Protein AF-A0A9Q0NHD6-F1 (afdb_monomer)

Structure (mmCIF, N/CA/C/O backbone):
data_AF-A0A9Q0NHD6-F1
#
_entry.id   AF-A0A9Q0NHD6-F1
#
loop_
_atom_site.group_PDB
_atom_site.id
_atom_site.type_symbol
_atom_site.label_atom_id
_atom_site.label_alt_id
_atom_site.label_comp_id
_atom_site.label_asym_id
_atom_site.label_entity_id
_atom_site.label_seq_id
_atom_site.pdbx_PDB_ins_code
_atom_site.Cartn_x
_atom_site.Cartn_y
_atom_site.Cartn_z
_atom_site.occupancy
_atom_site.B_iso_or_equiv
_atom_site.auth_seq_id
_atom_site.auth_comp_id
_atom_site.auth_asym_id
_atom_site.auth_atom_id
_atom_site.pdbx_PDB_model_num
ATOM 1 N N . MET A 1 1 ? 3.971 10.466 3.351 1.00 61.69 1 MET A N 1
ATOM 2 C CA . MET A 1 1 ? 3.696 9.871 4.677 1.00 61.69 1 MET A CA 1
ATOM 3 C C . MET A 1 1 ? 2.391 10.396 5.255 1.00 61.69 1 MET A C 1
ATOM 5 O O . MET A 1 1 ? 1.497 9.589 5.455 1.00 61.69 1 MET A O 1
ATOM 9 N N . PHE A 1 2 ? 2.244 11.714 5.420 1.00 73.19 2 PHE A N 1
ATOM 10 C CA . PHE A 1 2 ? 0.991 12.353 5.849 1.00 73.19 2 PHE A CA 1
ATOM 11 C C . PHE A 1 2 ? -0.227 11.952 5.006 1.00 73.19 2 PHE A C 1
ATOM 13 O O . PHE A 1 2 ? -1.259 11.592 5.561 1.00 73.19 2 PHE A O 1
ATOM 20 N N . ILE A 1 3 ? -0.069 11.874 3.681 1.00 82.75 3 ILE A N 1
ATOM 21 C CA . ILE A 1 3 ? -1.164 11.503 2.773 1.00 82.75 3 ILE A CA 1
ATOM 22 C C . ILE A 1 3 ? -1.804 10.139 3.073 1.00 82.75 3 ILE A C 1
ATOM 24 O O . ILE A 1 3 ? -3.011 9.992 2.936 1.00 82.75 3 ILE A O 1
ATOM 28 N N . VAL A 1 4 ? -1.025 9.157 3.545 1.00 87.94 4 VAL A N 1
ATOM 29 C CA . VAL A 1 4 ? -1.548 7.821 3.882 1.00 87.94 4 VAL A CA 1
ATOM 30 C C . VAL A 1 4 ? -2.488 7.910 5.082 1.00 87.94 4 VAL A C 1
ATOM 32 O O . VAL A 1 4 ? -3.551 7.299 5.073 1.00 87.94 4 VAL A O 1
ATOM 35 N N . SER A 1 5 ? -2.116 8.709 6.088 1.00 85.56 5 SER A N 1
ATOM 36 C CA . SER A 1 5 ? -2.951 8.944 7.268 1.00 85.56 5 SER A CA 1
ATOM 37 C C . SER A 1 5 ? -4.238 9.676 6.899 1.00 85.56 5 SER A C 1
ATOM 39 O O . SER A 1 5 ? -5.305 9.284 7.351 1.00 85.56 5 SER A O 1
ATOM 41 N N . VAL A 1 6 ? -4.155 10.698 6.040 1.00 87.12 6 VAL A N 1
ATOM 42 C CA . VAL A 1 6 ? -5.335 11.440 5.564 1.00 87.12 6 VAL A CA 1
ATOM 43 C C . VAL A 1 6 ? -6.294 10.514 4.815 1.00 87.12 6 VAL A C 1
ATOM 45 O O . VAL A 1 6 ? -7.500 10.538 5.061 1.00 87.12 6 VAL A O 1
ATOM 48 N N . PHE A 1 7 ? -5.765 9.662 3.932 1.00 91.81 7 PHE A N 1
ATOM 49 C CA . PHE A 1 7 ? -6.580 8.709 3.183 1.00 91.81 7 PHE A CA 1
ATOM 50 C C . PHE A 1 7 ? -7.227 7.673 4.104 1.00 91.81 7 PHE A C 1
ATOM 52 O O . PHE A 1 7 ? -8.417 7.408 3.970 1.00 91.81 7 PHE A O 1
ATOM 59 N N . TYR A 1 8 ? -6.477 7.148 5.079 1.00 92.06 8 TYR A N 1
ATOM 60 C CA . TYR A 1 8 ? -7.016 6.263 6.110 1.00 92.06 8 TYR A CA 1
ATOM 61 C C . TYR A 1 8 ? -8.191 6.912 6.855 1.00 92.06 8 TYR A C 1
ATOM 63 O O . TYR A 1 8 ? -9.286 6.354 6.868 1.00 92.06 8 TYR A O 1
ATOM 71 N N . SER A 1 9 ? -8.013 8.126 7.385 1.00 89.31 9 SER A N 1
ATOM 72 C CA . SER A 1 9 ? -9.081 8.839 8.095 1.00 89.31 9 SER A CA 1
ATOM 73 C C . SER A 1 9 ? -10.305 9.085 7.209 1.00 89.31 9 SER A C 1
ATOM 75 O O . SER A 1 9 ? -11.435 9.022 7.688 1.00 89.31 9 SER A O 1
ATOM 77 N N . LYS A 1 10 ? -10.111 9.336 5.907 1.00 91.25 10 LYS A N 1
ATOM 78 C CA . LYS A 1 10 ? -11.215 9.488 4.950 1.00 91.25 10 LYS A CA 1
ATOM 79 C C . LYS A 1 10 ? -11.989 8.182 4.746 1.00 91.25 10 LYS A C 1
ATOM 81 O O . LYS A 1 10 ? -13.212 8.226 4.705 1.00 91.25 10 LYS A O 1
ATOM 86 N N . LEU A 1 11 ?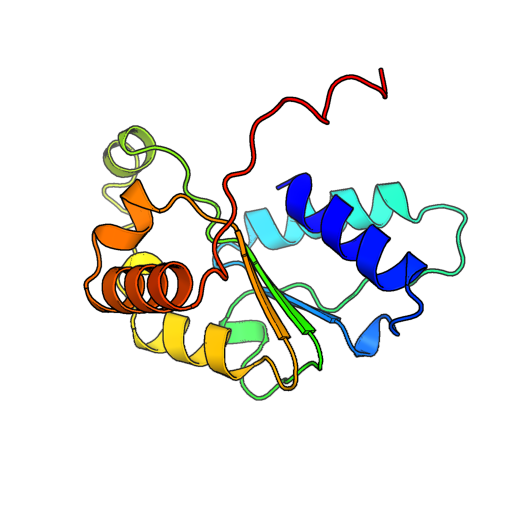 -11.307 7.039 4.655 1.00 93.88 11 LEU A N 1
ATOM 87 C CA . LEU A 1 11 ? -11.960 5.730 4.529 1.00 93.88 11 LEU A CA 1
ATOM 88 C C . LEU A 1 11 ? -12.807 5.396 5.762 1.00 93.88 11 LEU A C 1
ATOM 90 O O . LEU A 1 11 ? -13.947 4.965 5.609 1.00 93.88 11 LEU A O 1
ATOM 94 N N . ILE A 1 12 ? -12.293 5.676 6.963 1.00 93.50 12 ILE A N 1
ATOM 95 C CA . ILE A 1 12 ? -13.056 5.503 8.207 1.00 93.50 12 ILE A CA 1
ATOM 96 C C . ILE A 1 12 ? -14.293 6.411 8.226 1.00 93.50 12 ILE A C 1
ATOM 98 O O . ILE A 1 12 ? -15.386 5.950 8.533 1.00 93.50 12 ILE A O 1
ATOM 102 N N . LYS A 1 13 ? -14.165 7.682 7.817 1.00 91.12 13 LYS A N 1
ATOM 103 C CA . LYS A 1 13 ? -15.306 8.617 7.728 1.00 91.12 13 LYS A CA 1
ATOM 104 C C . LYS A 1 13 ? -16.388 8.180 6.733 1.00 91.12 13 LYS A C 1
ATOM 106 O O . LYS A 1 13 ? -17.542 8.548 6.907 1.00 91.12 13 LYS A O 1
ATOM 111 N N . ILE A 1 14 ? -16.026 7.420 5.699 1.00 93.06 14 ILE A N 1
ATOM 112 C CA . ILE A 1 14 ? -16.970 6.852 4.719 1.00 93.06 14 ILE A CA 1
ATOM 113 C C . ILE A 1 14 ? -17.657 5.581 5.270 1.00 93.06 14 ILE A C 1
ATOM 115 O O . ILE A 1 14 ? -18.597 5.077 4.662 1.00 93.06 14 ILE A O 1
ATOM 119 N N . GLY A 1 15 ? -17.242 5.089 6.442 1.00 93.19 15 GLY A N 1
ATOM 120 C CA . GLY A 1 15 ? -17.871 3.964 7.136 1.00 93.19 15 GLY A CA 1
ATOM 121 C C . GLY A 1 15 ? -17.212 2.610 6.877 1.00 93.19 15 GLY A C 1
ATOM 122 O O . GLY A 1 15 ? -17.851 1.582 7.083 1.00 93.19 15 GLY A O 1
ATOM 123 N N . LEU A 1 16 ? -15.959 2.578 6.405 1.00 95.19 16 LEU A N 1
ATOM 124 C CA . LEU A 1 16 ? -15.205 1.324 6.347 1.00 95.19 16 LEU A CA 1
ATOM 125 C C . LEU A 1 16 ? -14.757 0.904 7.748 1.00 95.19 16 LEU A C 1
ATOM 127 O O . LEU A 1 16 ? -14.329 1.740 8.546 1.00 95.19 16 LEU A O 1
ATOM 131 N N . ASP A 1 17 ? -14.791 -0.403 8.000 1.00 95.00 17 ASP A N 1
ATOM 132 C CA . ASP A 1 17 ? -14.228 -0.977 9.215 1.00 95.00 17 ASP A CA 1
ATOM 133 C C . ASP A 1 17 ? -12.692 -0.874 9.205 1.00 95.00 17 ASP A C 1
ATOM 135 O O . ASP A 1 17 ? -12.040 -0.939 8.157 1.00 95.00 17 ASP A O 1
ATOM 139 N N . VAL A 1 18 ? -12.093 -0.722 10.383 1.00 95.06 18 VAL A N 1
ATOM 140 C CA . VAL A 1 18 ? -10.635 -0.677 10.548 1.00 95.06 18 VAL A CA 1
ATOM 141 C C . VAL A 1 18 ? -9.987 -1.978 10.062 1.00 95.06 18 VAL A C 1
ATOM 143 O O . VAL A 1 18 ? -8.927 -1.940 9.431 1.00 95.06 18 VAL A O 1
ATOM 146 N N . ASP A 1 19 ? -10.634 -3.120 10.300 1.00 95.25 19 ASP A N 1
ATOM 147 C CA . ASP A 1 19 ? -10.157 -4.445 9.903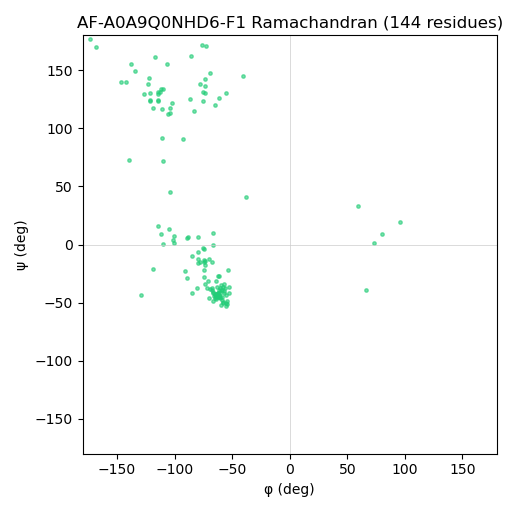 1.00 95.25 19 ASP A CA 1
ATOM 148 C C . ASP A 1 19 ? -10.302 -4.707 8.399 1.00 95.25 19 ASP A C 1
ATOM 150 O O . ASP A 1 19 ? -9.663 -5.618 7.872 1.00 95.25 19 ASP A O 1
ATOM 154 N N . ASP A 1 20 ? -11.059 -3.875 7.680 1.00 96.50 20 ASP A N 1
ATOM 155 C CA . ASP A 1 20 ? -11.146 -3.899 6.219 1.00 96.50 20 ASP A CA 1
ATOM 156 C C . ASP A 1 20 ? -9.948 -3.207 5.547 1.00 96.50 20 ASP A C 1
ATOM 158 O O . ASP A 1 20 ? -9.754 -3.362 4.335 1.00 96.50 20 ASP A O 1
ATOM 162 N N . ILE A 1 21 ? -9.126 -2.466 6.300 1.00 97.50 21 ILE A N 1
ATOM 163 C CA . ILE A 1 21 ? -8.052 -1.623 5.765 1.00 97.50 21 ILE A CA 1
ATOM 164 C C . ILE A 1 21 ? -6.676 -2.150 6.194 1.00 97.50 21 ILE A C 1
ATOM 166 O O . ILE A 1 21 ? -6.400 -2.400 7.366 1.00 97.50 21 ILE A O 1
ATOM 170 N N . GLY A 1 22 ? -5.765 -2.283 5.230 1.00 97.44 22 GLY A N 1
ATOM 171 C CA . GLY A 1 22 ? -4.357 -2.594 5.475 1.00 97.44 22 GLY A CA 1
ATOM 172 C C . GLY A 1 22 ? -3.428 -1.534 4.904 1.00 97.44 22 GLY A C 1
ATOM 173 O O . GLY A 1 22 ? -3.670 -1.005 3.822 1.00 97.44 22 GLY A O 1
ATOM 174 N N . ILE A 1 23 ? -2.339 -1.241 5.612 1.00 97.25 23 ILE A N 1
ATOM 175 C CA . ILE A 1 23 ? -1.310 -0.301 5.165 1.00 97.25 23 ILE A CA 1
ATOM 176 C C . ILE A 1 23 ? 0.029 -1.027 5.035 1.00 97.25 23 ILE A C 1
ATOM 178 O O . ILE A 1 23 ? 0.588 -1.506 6.023 1.00 97.25 23 ILE A O 1
ATOM 182 N N . ILE A 1 24 ? 0.563 -1.065 3.817 1.00 95.56 24 ILE A N 1
ATOM 183 C CA . ILE A 1 24 ? 1.819 -1.736 3.478 1.00 95.56 24 ILE A CA 1
ATOM 184 C C . ILE A 1 24 ? 2.891 -0.698 3.155 1.00 95.56 24 ILE A C 1
ATOM 186 O O . ILE A 1 24 ? 2.675 0.237 2.382 1.00 95.56 24 ILE A O 1
ATOM 190 N N . THR A 1 25 ? 4.084 -0.873 3.718 1.00 92.50 25 THR A N 1
ATOM 191 C CA . THR A 1 25 ? 5.264 -0.080 3.354 1.00 92.50 25 THR A CA 1
ATOM 192 C C . THR A 1 25 ? 6.543 -0.909 3.460 1.00 92.50 25 THR A C 1
ATOM 194 O O . THR A 1 25 ? 6.693 -1.669 4.412 1.00 92.50 25 THR A O 1
ATOM 197 N N . PRO A 1 26 ? 7.505 -0.780 2.533 1.00 86.62 26 PRO A N 1
ATOM 198 C CA . PRO A 1 26 ? 8.692 -1.633 2.523 1.00 86.62 26 PRO A CA 1
ATOM 199 C C . PRO A 1 26 ? 9.682 -1.368 3.666 1.00 86.62 26 PRO A C 1
ATOM 201 O O . PRO A 1 26 ? 10.594 -2.166 3.867 1.00 86.62 26 PRO A O 1
ATOM 204 N N . TYR A 1 27 ? 9.541 -0.265 4.408 1.00 84.62 27 TYR A N 1
ATOM 205 C CA . TYR A 1 27 ? 10.506 0.138 5.432 1.00 84.62 27 TYR A CA 1
ATOM 206 C C . TYR A 1 27 ? 9.899 0.085 6.834 1.00 84.62 27 TYR A C 1
ATOM 208 O O . TYR A 1 27 ? 8.942 0.799 7.129 1.00 84.62 27 TYR A O 1
ATOM 216 N N . VAL A 1 28 ? 10.523 -0.672 7.742 1.00 87.44 28 VAL A N 1
ATOM 217 C CA . VAL A 1 28 ? 10.101 -0.783 9.154 1.00 87.44 28 VAL A CA 1
ATOM 218 C C . VAL A 1 28 ? 10.041 0.584 9.842 1.00 87.44 28 VAL A C 1
ATOM 220 O O . VAL A 1 28 ? 9.121 0.861 10.611 1.00 87.44 28 VAL A O 1
ATOM 223 N N . GLN A 1 29 ? 10.976 1.489 9.535 1.00 87.75 29 GLN A N 1
ATOM 224 C CA . GLN A 1 29 ? 10.927 2.849 10.074 1.00 87.75 29 GLN A CA 1
ATOM 225 C C . GLN A 1 29 ? 9.675 3.605 9.601 1.00 87.75 29 GLN A C 1
ATOM 227 O O . GLN A 1 29 ? 9.059 4.323 10.384 1.00 87.75 29 GLN A O 1
ATOM 232 N N . GLN A 1 30 ? 9.247 3.392 8.353 1.00 87.94 30 GLN A N 1
ATOM 233 C CA . GLN A 1 30 ? 8.010 3.971 7.839 1.00 87.94 30 GLN A CA 1
ATOM 234 C C . GLN A 1 30 ? 6.783 3.366 8.530 1.00 87.94 30 GLN A C 1
ATOM 236 O O . GLN A 1 30 ? 5.861 4.111 8.848 1.00 87.94 30 GLN A O 1
ATOM 241 N N . VAL A 1 31 ? 6.774 2.055 8.807 1.00 92.44 31 VAL A N 1
ATOM 242 C CA . VAL A 1 31 ? 5.708 1.402 9.594 1.00 92.44 31 VAL A CA 1
ATOM 243 C C . VAL A 1 31 ? 5.541 2.113 10.936 1.00 92.44 31 VAL A C 1
ATOM 245 O O . VAL A 1 31 ? 4.435 2.523 11.283 1.00 92.44 31 VAL A O 1
ATOM 248 N N . ARG A 1 32 ? 6.646 2.308 11.668 1.00 93.44 32 ARG A N 1
ATOM 249 C CA . ARG A 1 32 ? 6.648 2.990 12.972 1.00 93.44 32 ARG A CA 1
ATOM 250 C C . ARG A 1 32 ? 6.114 4.409 12.862 1.00 93.44 32 ARG A C 1
ATOM 252 O O . ARG A 1 32 ? 5.246 4.795 13.634 1.00 93.44 32 ARG A O 1
ATOM 259 N N . THR A 1 33 ? 6.593 5.171 11.888 1.00 92.56 33 THR A N 1
ATOM 260 C CA . THR A 1 33 ? 6.199 6.571 11.777 1.00 92.56 33 THR A CA 1
ATOM 261 C C . THR A 1 33 ? 4.745 6.726 11.294 1.00 92.56 33 THR A C 1
ATOM 263 O O . THR A 1 33 ? 4.036 7.571 11.830 1.00 92.56 33 THR A O 1
ATOM 266 N N . ILE A 1 34 ? 4.244 5.888 10.369 1.00 92.81 34 ILE A N 1
ATOM 267 C CA . ILE A 1 34 ? 2.819 5.900 9.967 1.00 92.81 34 ILE A CA 1
ATOM 268 C C . ILE A 1 34 ? 1.948 5.542 11.171 1.00 92.81 34 ILE A C 1
ATOM 270 O O . ILE A 1 34 ? 0.969 6.233 11.439 1.00 92.81 34 ILE A O 1
ATOM 274 N N . ARG A 1 35 ? 2.336 4.507 11.926 1.00 94.81 35 ARG A N 1
ATOM 275 C CA . ARG A 1 35 ? 1.659 4.112 13.162 1.00 94.81 35 ARG A CA 1
ATOM 276 C C . ARG A 1 35 ? 1.571 5.278 14.141 1.00 94.81 35 ARG A C 1
ATOM 278 O O . ARG A 1 35 ? 0.480 5.578 14.602 1.00 94.81 35 ARG A O 1
ATOM 285 N N . SER A 1 36 ? 2.678 5.967 14.412 1.00 94.00 36 SER A N 1
ATOM 286 C CA . SER A 1 36 ? 2.687 7.117 15.321 1.00 94.00 36 SER A CA 1
ATOM 287 C C . SER A 1 36 ? 1.798 8.268 14.846 1.00 94.00 36 SER A C 1
ATOM 289 O O . SER A 1 36 ? 1.139 8.893 15.670 1.00 94.00 36 SER A O 1
ATOM 291 N N . ILE A 1 37 ? 1.761 8.555 13.540 1.00 92.38 37 ILE A N 1
ATOM 292 C CA . ILE A 1 37 ? 0.909 9.617 12.981 1.00 92.38 37 ILE A CA 1
ATOM 293 C C . ILE A 1 37 ? -0.571 9.254 13.129 1.00 92.38 37 ILE A C 1
ATOM 295 O O . ILE A 1 37 ? -1.343 10.066 13.633 1.00 92.38 37 ILE A O 1
ATOM 299 N N . ILE A 1 38 ? -0.956 8.030 12.752 1.00 92.56 38 ILE A N 1
ATOM 300 C CA . ILE A 1 38 ? -2.349 7.587 12.859 1.00 92.56 38 ILE A CA 1
ATOM 301 C C . ILE A 1 38 ? -2.777 7.543 14.326 1.00 92.56 38 ILE A C 1
ATOM 303 O O . ILE A 1 38 ? -3.831 8.078 14.649 1.00 92.56 38 ILE A O 1
ATOM 307 N N . LEU A 1 39 ? -1.941 6.995 15.219 1.00 92.56 39 LEU A N 1
ATOM 308 C CA . LEU A 1 39 ? -2.222 6.967 16.656 1.00 92.56 39 LEU A CA 1
ATOM 309 C C . LEU A 1 39 ? -2.501 8.368 17.190 1.00 92.56 39 LEU A C 1
ATOM 311 O O . LEU A 1 39 ? -3.520 8.560 17.837 1.00 92.56 39 LEU A O 1
ATOM 315 N N . LYS A 1 40 ? -1.653 9.352 16.861 1.00 91.81 40 LYS A N 1
ATOM 316 C CA . LYS A 1 40 ? -1.876 10.755 17.241 1.00 91.81 40 LYS A CA 1
ATOM 317 C C . LYS A 1 40 ? -3.197 11.310 16.704 1.00 91.81 40 LYS A C 1
ATOM 319 O O . LYS A 1 40 ? -3.860 12.043 17.423 1.00 91.81 40 LYS A O 1
ATOM 324 N N . SER A 1 41 ? -3.588 10.955 15.477 1.00 87.31 41 SER A N 1
ATOM 325 C CA . SER A 1 41 ? -4.837 11.445 14.874 1.00 87.31 41 SER A CA 1
ATOM 326 C C . SER A 1 41 ? -6.114 10.818 15.438 1.00 87.31 41 SER A C 1
ATOM 328 O O . SER A 1 41 ? -7.187 11.371 15.224 1.00 87.31 41 SER A O 1
ATOM 330 N N . ILE A 1 42 ? -6.012 9.675 16.124 1.00 88.69 42 ILE A N 1
ATOM 331 C CA . ILE A 1 42 ? -7.166 8.949 16.681 1.00 88.69 42 ILE A CA 1
ATOM 332 C C . ILE A 1 42 ? -7.224 9.003 18.215 1.00 88.69 42 ILE A C 1
ATOM 334 O O . ILE A 1 42 ? -8.136 8.422 18.803 1.00 88.69 42 ILE A O 1
ATOM 338 N N . VAL A 1 43 ? -6.279 9.684 18.881 1.00 90.00 43 VAL A N 1
ATOM 339 C CA . VAL A 1 43 ? -6.318 9.875 20.343 1.00 90.00 43 VAL A CA 1
ATOM 340 C C . VAL A 1 43 ? -7.646 10.520 20.745 1.00 90.00 43 VAL A C 1
ATOM 342 O O . VAL A 1 43 ? -8.043 11.530 20.172 1.00 90.00 43 VAL A O 1
ATOM 345 N N . GLY A 1 44 ? -8.317 9.941 21.745 1.00 88.50 44 GLY A N 1
ATOM 346 C CA . GLY A 1 44 ? -9.610 10.431 22.236 1.00 88.50 44 GLY A CA 1
ATOM 347 C C . GLY A 1 44 ? -10.813 10.014 21.385 1.00 88.50 44 GLY A C 1
ATOM 348 O O . GLY A 1 44 ? -11.910 10.508 21.619 1.00 88.50 44 GLY A O 1
ATOM 349 N N . THR A 1 45 ? -10.625 9.114 20.416 1.00 87.50 45 THR A N 1
ATOM 350 C CA . THR A 1 45 ? -11.705 8.514 19.618 1.00 87.50 45 THR A CA 1
ATOM 351 C C . THR A 1 45 ? -11.765 7.001 19.840 1.00 87.50 45 THR A C 1
ATOM 353 O O . THR A 1 45 ? -10.766 6.396 20.226 1.00 87.50 45 THR A O 1
ATOM 356 N N . ASP A 1 46 ? -12.897 6.374 19.512 1.00 86.81 46 ASP A N 1
ATOM 357 C CA . ASP A 1 46 ? -13.050 4.907 19.540 1.00 86.81 46 ASP A CA 1
ATOM 358 C C . ASP A 1 46 ? -12.457 4.204 18.300 1.00 86.81 46 ASP A C 1
ATOM 360 O O . ASP A 1 46 ? -12.613 2.994 18.106 1.00 86.81 46 ASP A O 1
ATOM 364 N N . ILE A 1 47 ? -11.768 4.950 17.429 1.00 87.75 47 ILE A N 1
ATOM 365 C CA . ILE A 1 47 ? -11.150 4.411 16.217 1.00 87.75 47 ILE A CA 1
ATOM 366 C C . ILE A 1 47 ? -9.914 3.598 16.609 1.00 87.75 47 ILE A C 1
ATOM 368 O O . ILE A 1 47 ? -9.033 4.066 17.330 1.00 87.75 47 ILE A O 1
ATOM 372 N N . ARG A 1 48 ? -9.812 2.372 16.087 1.00 90.12 48 ARG A N 1
ATOM 373 C CA . ARG A 1 48 ? -8.646 1.501 16.291 1.00 90.12 48 ARG A CA 1
ATOM 374 C C . ARG A 1 48 ? -7.546 1.780 15.267 1.00 90.12 48 ARG A C 1
ATOM 376 O O . ARG A 1 48 ? -7.770 2.365 14.208 1.00 90.12 48 ARG A O 1
ATOM 383 N N . LEU A 1 49 ? -6.335 1.328 15.578 1.00 92.56 49 LEU A N 1
ATOM 384 C CA . LEU A 1 49 ? -5.227 1.333 14.628 1.00 92.56 49 LEU A CA 1
ATOM 385 C C . LEU A 1 49 ? -5.422 0.202 13.596 1.00 92.56 49 LEU A C 1
ATOM 387 O O . LEU A 1 49 ? -5.626 -0.939 14.014 1.00 92.56 49 LEU A O 1
ATOM 391 N N . PRO A 1 50 ? -5.291 0.461 12.281 1.00 94.81 50 PRO A N 1
ATOM 392 C CA . PRO A 1 50 ? -5.371 -0.592 11.277 1.00 94.81 50 PRO A CA 1
ATOM 393 C C . PRO A 1 50 ? -4.117 -1.472 11.310 1.00 94.81 50 PRO A C 1
ATOM 395 O O . PRO A 1 50 ? -3.095 -1.138 11.924 1.00 94.81 50 PRO A O 1
ATOM 398 N N . LYS A 1 51 ? -4.140 -2.587 10.573 1.00 96.25 51 LYS A N 1
ATOM 399 C CA . LYS A 1 51 ? -2.917 -3.362 10.327 1.00 96.25 51 LYS A CA 1
ATOM 400 C C . LYS A 1 51 ? -1.952 -2.514 9.487 1.00 96.25 51 LYS A C 1
ATOM 402 O O . LYS A 1 51 ? -2.259 -2.136 8.358 1.00 96.25 51 LYS A O 1
ATOM 407 N N . ILE A 1 52 ? -0.768 -2.244 10.037 1.00 96.25 52 ILE A N 1
ATOM 408 C CA . ILE A 1 52 ? 0.332 -1.525 9.374 1.00 96.25 52 ILE A CA 1
ATOM 409 C C . ILE A 1 52 ? 1.582 -2.393 9.475 1.00 96.25 52 ILE A C 1
ATOM 411 O O . ILE A 1 52 ? 1.928 -2.821 10.580 1.00 96.25 52 ILE A O 1
ATOM 415 N N . GLY A 1 53 ? 2.265 -2.628 8.359 1.00 95.06 53 GLY A N 1
ATOM 416 C CA . GLY A 1 53 ? 3.410 -3.533 8.326 1.00 95.06 53 GLY A CA 1
ATOM 417 C C . GLY A 1 53 ? 4.157 -3.542 6.998 1.00 95.06 53 GLY A C 1
ATOM 418 O O . GLY A 1 53 ? 3.777 -2.862 6.040 1.00 95.06 53 GLY A O 1
ATOM 419 N N . THR A 1 54 ? 5.244 -4.306 6.961 1.00 93.00 54 THR A N 1
ATOM 420 C CA . THR A 1 54 ? 5.978 -4.583 5.727 1.00 93.00 54 THR A CA 1
ATOM 421 C C . THR A 1 54 ? 5.266 -5.610 4.860 1.00 93.00 54 THR A C 1
ATOM 423 O O . THR A 1 54 ? 4.278 -6.222 5.259 1.00 93.00 54 THR A O 1
ATOM 426 N N . VAL A 1 55 ? 5.768 -5.797 3.641 1.00 90.69 55 VAL A N 1
ATOM 427 C CA . VAL A 1 55 ? 5.236 -6.791 2.702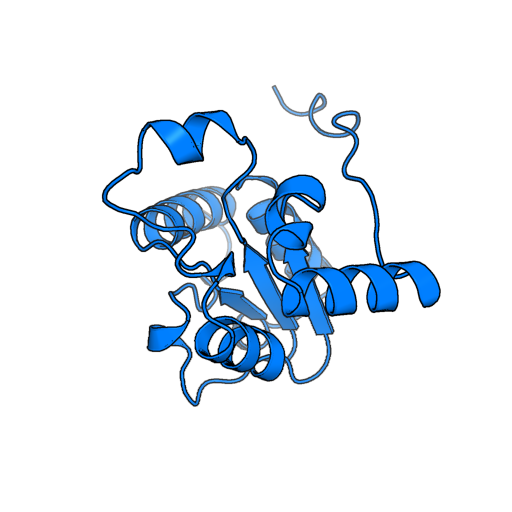 1.00 90.69 55 VAL A CA 1
ATOM 428 C C . VAL A 1 55 ? 5.264 -8.192 3.315 1.00 90.69 55 VAL A C 1
ATOM 430 O O . VAL A 1 55 ? 4.303 -8.943 3.188 1.00 90.69 55 VAL A O 1
ATOM 433 N N . GLU A 1 56 ? 6.349 -8.519 4.014 1.00 90.44 56 GLU A N 1
ATOM 434 C CA . GLU A 1 56 ? 6.543 -9.796 4.697 1.00 90.44 56 GLU A CA 1
ATOM 435 C C . GLU A 1 56 ? 5.521 -9.992 5.824 1.00 90.44 56 GLU A C 1
ATOM 437 O O . GLU A 1 56 ? 4.922 -11.057 5.933 1.00 90.44 56 GLU A O 1
ATOM 442 N N . GLU A 1 57 ? 5.244 -8.951 6.616 1.00 93.31 57 GLU A N 1
ATOM 443 C CA . GLU A 1 57 ? 4.245 -9.007 7.696 1.00 93.31 57 GLU A CA 1
ATOM 444 C C . GLU A 1 57 ? 2.800 -9.163 7.192 1.00 93.31 57 GLU A C 1
ATOM 446 O O . GLU A 1 57 ? 1.901 -9.462 7.984 1.00 93.31 57 GLU A O 1
ATOM 451 N N . PHE A 1 58 ? 2.572 -8.924 5.898 1.00 92.56 58 PHE A N 1
ATOM 452 C CA . PHE A 1 58 ? 1.282 -9.050 5.220 1.00 92.56 58 PHE A CA 1
ATOM 453 C C . PHE A 1 58 ? 1.135 -10.345 4.413 1.00 92.56 58 PHE A C 1
ATOM 455 O O . PHE A 1 58 ? 0.098 -10.566 3.783 1.00 92.56 58 PHE A O 1
ATOM 462 N N . GLN A 1 59 ? 2.136 -11.225 4.410 1.00 88.56 59 GLN A N 1
ATOM 463 C CA . GLN A 1 59 ? 2.055 -12.473 3.659 1.00 88.56 59 GLN A CA 1
ATOM 464 C C . GLN A 1 59 ? 0.899 -13.348 4.178 1.00 88.56 59 GLN A C 1
ATOM 466 O O . GLN A 1 59 ? 0.785 -13.609 5.373 1.00 88.56 59 GLN A O 1
ATOM 471 N N . GLY A 1 60 ? 0.006 -13.764 3.273 1.00 88.62 60 GLY A N 1
ATOM 472 C CA . GLY A 1 60 ? -1.196 -14.535 3.618 1.00 88.62 60 GLY A CA 1
ATOM 473 C C . GLY A 1 60 ? -2.309 -13.735 4.307 1.00 88.62 60 GLY A C 1
ATOM 474 O O . GLY A 1 60 ? -3.345 -14.304 4.629 1.00 88.62 60 GLY A O 1
ATOM 475 N N . GLN A 1 61 ? -2.136 -12.424 4.513 1.00 92.56 61 GLN A N 1
ATOM 476 C CA . GLN A 1 61 ? -3.135 -11.562 5.150 1.00 92.56 61 GLN A 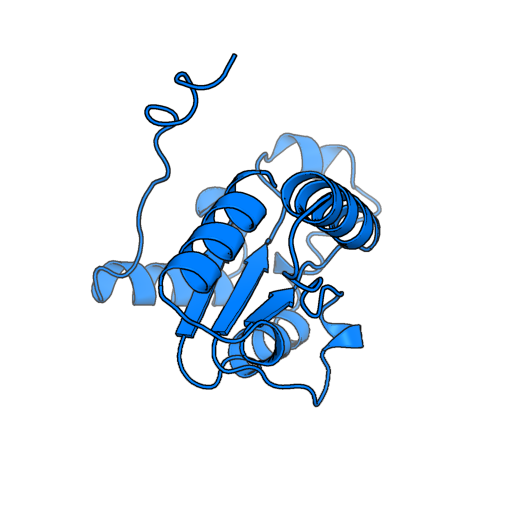CA 1
ATOM 477 C C . GLN A 1 61 ? -3.725 -10.589 4.135 1.00 92.56 61 GLN A C 1
ATOM 479 O O . GLN A 1 61 ? -3.026 -9.731 3.603 1.00 92.56 61 GLN A O 1
ATOM 484 N N . GLU A 1 62 ? -5.021 -10.708 3.875 1.00 95.88 62 GLU A N 1
ATOM 485 C CA . GLU A 1 62 ? -5.730 -9.856 2.919 1.00 95.88 62 GLU A CA 1
ATOM 486 C C . GLU A 1 62 ? -6.631 -8.853 3.626 1.00 95.88 62 GLU A C 1
ATOM 488 O O . GLU A 1 62 ? -7.045 -9.052 4.773 1.00 95.88 62 GLU A O 1
ATOM 493 N N . ARG A 1 63 ? -6.913 -7.748 2.938 1.00 97.44 63 ARG A N 1
ATOM 494 C CA . ARG A 1 63 ? -7.822 -6.694 3.393 1.00 97.44 63 ARG A CA 1
ATOM 495 C C . ARG A 1 63 ? -8.684 -6.235 2.228 1.00 97.44 63 ARG A C 1
ATOM 497 O O . ARG A 1 63 ? -8.308 -6.383 1.064 1.00 97.44 63 ARG A O 1
ATOM 504 N N . LYS A 1 64 ? -9.858 -5.682 2.526 1.00 97.12 64 LYS A N 1
ATOM 505 C CA . LYS A 1 64 ? -10.755 -5.142 1.499 1.00 97.12 64 LYS A CA 1
ATOM 506 C C . LYS A 1 64 ? -10.077 -4.001 0.743 1.00 97.12 64 LYS A C 1
ATOM 508 O O . LYS A 1 64 ? -10.086 -3.993 -0.487 1.00 97.12 64 LYS A O 1
ATOM 513 N N . VAL A 1 65 ? -9.419 -3.104 1.476 1.00 97.81 65 VAL A N 1
ATOM 514 C CA . VAL A 1 65 ? -8.643 -1.991 0.928 1.00 97.81 65 VAL A CA 1
ATOM 515 C C . VAL A 1 65 ? -7.192 -2.079 1.388 1.00 97.81 65 VAL A C 1
ATOM 517 O O . VAL A 1 65 ? -6.919 -2.202 2.581 1.00 97.81 65 VAL A O 1
ATOM 520 N N . ILE A 1 66 ? -6.251 -1.973 0.449 1.00 97.69 66 ILE A N 1
ATOM 521 C CA . ILE A 1 66 ? -4.819 -1.867 0.750 1.00 97.69 66 ILE A CA 1
ATOM 522 C C . ILE A 1 66 ? -4.285 -0.506 0.321 1.00 97.69 66 ILE A C 1
ATOM 524 O O . ILE A 1 66 ? -4.439 -0.085 -0.825 1.00 97.69 66 ILE A O 1
ATOM 528 N N . LEU A 1 67 ? -3.594 0.150 1.249 1.00 96.56 67 LEU A N 1
ATOM 529 C CA . LEU A 1 67 ? -2.837 1.374 1.038 1.00 96.56 67 LEU A CA 1
ATOM 530 C C . LEU A 1 67 ? -1.342 1.032 0.992 1.00 96.56 67 LEU A C 1
ATOM 532 O O . LEU A 1 67 ? -0.766 0.634 2.002 1.00 96.56 67 LEU A O 1
ATOM 536 N N . VAL A 1 68 ? -0.687 1.200 -0.155 1.00 94.50 68 VAL A N 1
ATOM 537 C CA . VAL A 1 68 ? 0.755 0.952 -0.317 1.00 94.50 68 VAL A CA 1
ATOM 538 C C . VAL A 1 68 ? 1.509 2.275 -0.328 1.00 94.50 68 VAL A C 1
ATOM 540 O O . VAL A 1 68 ? 1.277 3.112 -1.191 1.00 94.50 68 VAL A O 1
ATOM 543 N N . SER A 1 69 ? 2.461 2.468 0.584 1.00 91.50 69 SER A N 1
ATOM 544 C CA . SER A 1 69 ? 3.394 3.601 0.539 1.00 91.50 69 SER A CA 1
ATOM 545 C C . SER A 1 69 ? 4.759 3.137 0.050 1.00 91.50 69 SER A C 1
ATOM 547 O O . SER A 1 69 ? 5.416 2.354 0.727 1.00 91.50 69 SER A O 1
ATOM 549 N N . THR A 1 70 ? 5.223 3.643 -1.095 1.00 86.75 70 THR A N 1
ATOM 550 C CA . THR A 1 70 ? 6.542 3.274 -1.645 1.00 86.75 70 THR A CA 1
ATOM 551 C C . THR A 1 70 ? 7.687 4.113 -1.066 1.00 86.75 70 THR A C 1
ATOM 553 O O . THR A 1 70 ? 8.855 3.759 -1.222 1.00 86.75 70 THR A O 1
ATOM 556 N N . VAL A 1 71 ? 7.354 5.183 -0.327 1.00 76.69 71 VAL A N 1
ATOM 557 C CA . VAL A 1 71 ? 8.230 6.065 0.479 1.00 76.69 71 VAL A CA 1
ATOM 558 C C . VAL A 1 71 ? 9.242 6.901 -0.309 1.00 76.69 71 VAL A C 1
ATOM 560 O O . VAL A 1 71 ? 9.467 8.056 0.043 1.00 76.69 71 VAL A O 1
ATOM 563 N N . ARG A 1 72 ? 9.861 6.361 -1.358 1.00 71.75 72 ARG A N 1
ATOM 564 C CA . ARG A 1 72 ? 10.921 7.039 -2.109 1.00 71.75 72 ARG A CA 1
ATOM 565 C C . ARG A 1 72 ? 10.335 8.125 -3.017 1.00 71.75 72 ARG A C 1
ATOM 567 O O . ARG A 1 72 ? 9.481 7.849 -3.857 1.00 71.75 72 ARG A O 1
ATOM 574 N N . THR A 1 73 ? 10.816 9.358 -2.848 1.00 64.62 73 THR A N 1
ATOM 575 C CA . THR A 1 73 ? 10.345 10.541 -3.591 1.00 64.62 73 THR A CA 1
ATOM 576 C C . THR A 1 73 ? 11.423 11.221 -4.434 1.00 64.62 73 THR A C 1
ATOM 578 O O . THR A 1 73 ? 11.068 11.899 -5.394 1.00 64.62 73 THR A O 1
ATOM 581 N N . MET A 1 74 ? 12.719 11.023 -4.147 1.00 59.47 74 MET A N 1
ATOM 582 C CA . MET A 1 74 ? 13.808 11.671 -4.892 1.00 59.47 74 MET A CA 1
ATOM 583 C C . MET A 1 74 ? 14.963 10.735 -5.277 1.00 59.47 74 MET A C 1
ATOM 585 O O . MET A 1 74 ? 15.312 9.801 -4.560 1.00 59.47 74 MET A O 1
ATOM 589 N N . GLU A 1 75 ? 15.588 11.050 -6.409 1.00 54.41 75 GLU A N 1
ATOM 590 C CA . GLU A 1 75 ? 16.701 10.307 -7.013 1.00 54.41 75 GLU A CA 1
ATOM 591 C C . GLU A 1 75 ? 18.010 10.460 -6.215 1.00 54.41 75 GLU A C 1
ATOM 593 O O . GLU A 1 75 ? 18.780 9.515 -6.098 1.00 54.41 75 GLU A O 1
ATOM 598 N N . LYS A 1 76 ? 18.231 11.609 -5.554 1.00 51.25 76 LYS A N 1
ATOM 599 C CA . LYS A 1 76 ? 19.405 11.846 -4.684 1.00 51.25 76 LYS A CA 1
ATOM 600 C C . LYS A 1 76 ? 19.484 10.897 -3.482 1.00 51.25 76 LYS A C 1
ATOM 602 O O . LYS A 1 76 ? 20.582 10.607 -3.009 1.00 51.25 76 LYS A O 1
ATOM 607 N N . GLU A 1 77 ? 18.348 10.387 -3.013 1.00 52.72 77 GLU A N 1
ATOM 608 C CA . GLU A 1 77 ? 18.299 9.394 -1.933 1.00 52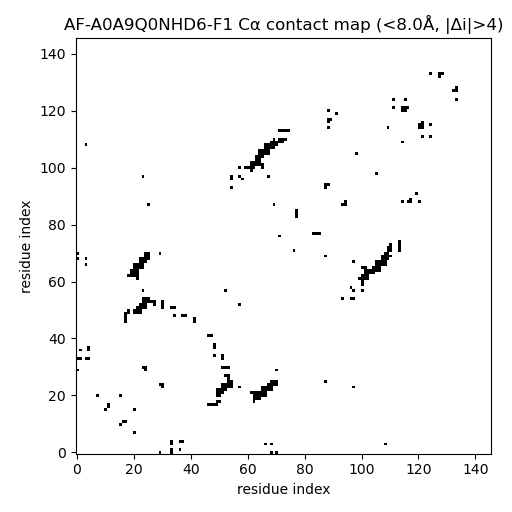.72 77 GLU A CA 1
ATOM 609 C C . GLU A 1 77 ? 18.736 8.003 -2.422 1.00 52.72 77 GLU A C 1
ATOM 611 O O . GLU A 1 77 ? 19.104 7.168 -1.607 1.00 52.72 77 GLU A O 1
ATOM 616 N N . LEU A 1 78 ? 18.802 7.769 -3.741 1.00 52.97 78 LEU A N 1
ATOM 617 C CA . LEU A 1 78 ? 19.408 6.563 -4.319 1.00 52.97 78 LEU A CA 1
ATOM 618 C C . LEU A 1 78 ? 20.938 6.593 -4.218 1.00 52.97 78 LEU A C 1
ATOM 620 O O . LEU A 1 78 ? 21.564 5.558 -4.012 1.00 52.97 78 LEU A O 1
ATOM 624 N N . CYS A 1 79 ? 21.551 7.777 -4.332 1.00 47.47 79 CYS A N 1
ATOM 625 C CA . CYS A 1 79 ? 23.010 7.934 -4.320 1.00 47.47 79 CYS A CA 1
ATOM 626 C C . CYS A 1 79 ? 23.627 7.776 -2.920 1.00 47.47 79 CYS A C 1
ATOM 628 O O . CYS A 1 79 ? 24.775 7.348 -2.807 1.00 47.47 79 CYS A O 1
ATOM 630 N N . LYS A 1 80 ? 22.874 8.088 -1.855 1.00 46.91 80 LYS A N 1
ATOM 631 C CA . LYS A 1 80 ? 23.287 7.839 -0.458 1.00 46.91 80 LYS A CA 1
ATOM 632 C C . LYS A 1 80 ? 23.192 6.357 -0.073 1.00 46.91 80 LYS A C 1
ATOM 634 O O . LYS A 1 80 ? 23.894 5.898 0.822 1.00 46.91 80 LYS A O 1
ATOM 639 N N . ASP A 1 81 ? 22.382 5.603 -0.807 1.00 47.34 81 ASP A N 1
ATOM 640 C CA . ASP A 1 81 ? 21.989 4.231 -0.512 1.00 47.34 81 ASP A CA 1
ATOM 641 C C . ASP A 1 81 ? 22.717 3.204 -1.405 1.00 47.34 81 ASP A C 1
ATOM 643 O O . ASP A 1 81 ? 22.122 2.233 -1.866 1.00 47.34 81 ASP A O 1
ATOM 647 N N . LYS A 1 82 ? 24.043 3.317 -1.601 1.00 44.47 82 LYS A N 1
ATOM 648 C CA . LYS A 1 82 ? 24.825 2.237 -2.259 1.00 44.47 82 LYS A CA 1
ATOM 649 C C . LYS A 1 82 ? 24.639 0.858 -1.587 1.00 44.47 82 LYS A C 1
ATOM 651 O O . LYS A 1 82 ? 24.853 -0.161 -2.234 1.00 44.47 82 LYS A O 1
ATOM 656 N N . ARG A 1 83 ? 24.220 0.815 -0.310 1.00 44.19 83 ARG A N 1
ATOM 657 C CA . ARG A 1 83 ? 23.859 -0.414 0.433 1.00 44.19 83 ARG A CA 1
ATOM 658 C C . ARG A 1 83 ? 22.378 -0.804 0.348 1.00 44.19 83 ARG A C 1
ATOM 660 O O . ARG A 1 83 ? 22.067 -1.976 0.528 1.00 44.19 83 ARG A O 1
ATOM 667 N N . TYR A 1 84 ? 21.476 0.133 0.062 1.00 48.62 84 TYR A N 1
ATOM 668 C CA . TYR A 1 84 ? 20.045 -0.123 -0.100 1.00 48.62 84 TYR A CA 1
ATOM 669 C C . TYR A 1 84 ? 19.692 0.064 -1.571 1.00 48.62 84 TYR A C 1
ATOM 671 O O . TYR A 1 84 ? 19.027 1.025 -1.957 1.00 48.62 84 TYR A O 1
ATOM 679 N N . SER A 1 85 ? 20.133 -0.895 -2.400 1.00 50.22 85 SER A N 1
ATOM 680 C CA . SER A 1 85 ? 19.592 -1.082 -3.754 1.00 50.22 85 SER A CA 1
ATOM 681 C C . SER A 1 85 ? 18.076 -0.895 -3.704 1.00 50.22 85 SER A C 1
ATOM 683 O O . SER A 1 85 ? 17.501 -1.253 -2.679 1.00 50.22 85 SER A O 1
ATOM 685 N N . LEU A 1 86 ? 17.477 -0.329 -4.757 1.00 58.00 86 LEU A N 1
ATOM 686 C CA . LEU A 1 86 ? 16.050 -0.077 -5.049 1.00 58.00 86 LEU A CA 1
ATOM 687 C C . LEU A 1 86 ? 15.043 -1.182 -4.613 1.00 58.00 86 LEU A C 1
ATOM 689 O O . LEU A 1 86 ? 14.114 -1.498 -5.331 1.00 58.00 86 LEU A O 1
ATOM 693 N N . GLY A 1 87 ? 15.170 -1.814 -3.457 1.00 67.25 87 GLY A N 1
ATOM 694 C CA . GLY A 1 87 ? 14.963 -3.247 -3.277 1.00 67.25 87 GLY A CA 1
ATOM 695 C C . GLY A 1 87 ? 13.506 -3.647 -3.171 1.00 67.25 87 GLY A C 1
ATOM 696 O O . GLY A 1 87 ? 13.195 -4.815 -3.330 1.00 67.25 87 GLY A O 1
ATOM 697 N N . PHE A 1 88 ? 12.605 -2.700 -2.917 1.00 71.31 88 PHE A N 1
ATOM 698 C CA . PHE A 1 88 ? 11.174 -2.910 -3.128 1.00 71.31 88 PHE A CA 1
ATOM 699 C C . PHE A 1 88 ? 10.769 -2.624 -4.579 1.00 71.31 88 PHE A C 1
ATOM 701 O O . PHE A 1 88 ? 10.025 -3.401 -5.165 1.00 71.31 88 PHE A O 1
ATOM 708 N N . ILE A 1 89 ? 11.311 -1.556 -5.173 1.00 74.75 89 ILE A N 1
ATOM 709 C CA . ILE A 1 89 ? 11.056 -1.157 -6.565 1.00 74.75 89 ILE A CA 1
ATOM 710 C C . ILE A 1 89 ? 11.540 -2.249 -7.534 1.00 74.75 89 ILE A C 1
ATOM 712 O O . ILE A 1 89 ? 10.794 -2.655 -8.406 1.00 74.75 89 ILE A O 1
ATOM 716 N N . LYS A 1 90 ? 12.736 -2.808 -7.320 1.00 76.56 90 LYS A N 1
ATOM 717 C CA . LYS A 1 90 ? 13.344 -3.871 -8.137 1.00 76.56 90 LYS A CA 1
ATOM 718 C C . LYS A 1 90 ? 12.981 -5.298 -7.707 1.00 76.56 90 LYS A C 1
ATOM 720 O O . LYS A 1 90 ? 13.564 -6.256 -8.208 1.00 76.56 90 LYS A O 1
ATOM 725 N N . CYS A 1 91 ? 12.072 -5.481 -6.746 1.00 84.12 91 CYS A N 1
ATOM 726 C CA . CYS A 1 91 ? 11.667 -6.816 -6.301 1.00 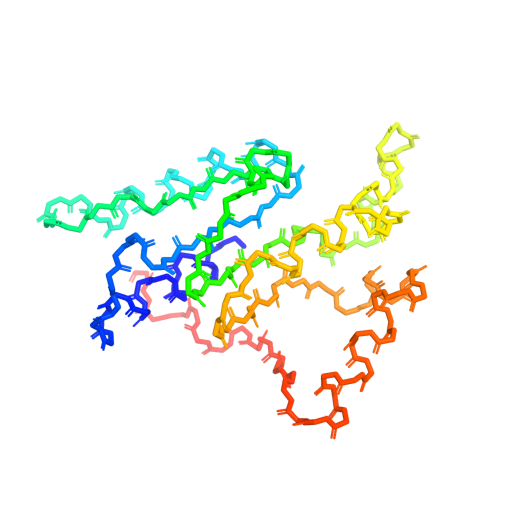84.12 91 CYS A CA 1
ATOM 727 C C . CYS A 1 91 ? 10.229 -7.114 -6.718 1.00 84.12 91 CYS A C 1
ATOM 729 O O . CYS A 1 91 ? 9.284 -6.890 -5.959 1.00 84.12 91 CYS A O 1
ATOM 731 N N . ALA A 1 92 ? 10.084 -7.716 -7.901 1.00 87.25 92 ALA A N 1
ATOM 732 C CA . ALA A 1 92 ? 8.795 -8.142 -8.446 1.00 87.25 92 ALA A CA 1
ATOM 733 C C . ALA A 1 92 ? 7.995 -9.025 -7.469 1.00 87.25 92 ALA A C 1
ATOM 735 O O . ALA A 1 92 ? 6.786 -8.873 -7.337 1.00 87.25 92 ALA A O 1
ATOM 736 N N . LYS A 1 93 ? 8.662 -9.898 -6.696 1.00 88.69 93 LYS A N 1
ATOM 737 C CA . LYS A 1 93 ? 7.990 -10.725 -5.676 1.00 88.69 93 LYS A CA 1
ATOM 738 C C . LYS A 1 93 ? 7.297 -9.873 -4.609 1.00 88.69 93 LYS A C 1
ATOM 740 O O . LYS A 1 93 ? 6.147 -10.134 -4.272 1.00 88.69 93 LYS A O 1
ATOM 745 N N . ARG A 1 94 ? 7.972 -8.837 -4.100 1.00 89.81 94 ARG A N 1
ATOM 746 C CA . ARG A 1 94 ? 7.403 -7.935 -3.088 1.00 89.81 94 ARG A CA 1
ATOM 747 C C . ARG A 1 94 ? 6.280 -7.074 -3.655 1.00 89.81 94 ARG A C 1
ATOM 749 O O . ARG A 1 94 ? 5.277 -6.874 -2.974 1.00 89.81 94 ARG A O 1
ATOM 756 N N . MET A 1 95 ? 6.431 -6.611 -4.894 1.00 91.38 95 MET A N 1
ATOM 757 C CA . MET A 1 95 ? 5.370 -5.919 -5.626 1.00 91.38 95 MET A CA 1
ATOM 758 C C . MET A 1 95 ? 4.122 -6.808 -5.756 1.00 91.38 95 MET A C 1
ATOM 760 O O . MET A 1 95 ? 3.037 -6.388 -5.363 1.00 91.38 95 MET A O 1
ATOM 764 N N . ASN A 1 96 ? 4.279 -8.056 -6.204 1.00 92.62 96 ASN A N 1
ATOM 765 C CA . ASN A 1 96 ? 3.170 -9.000 -6.378 1.00 92.62 96 ASN A CA 1
ATOM 766 C C . ASN A 1 96 ? 2.448 -9.304 -5.064 1.00 92.62 96 ASN A C 1
ATOM 768 O O . ASN A 1 96 ? 1.215 -9.315 -5.019 1.00 92.62 96 ASN A O 1
ATOM 772 N N . VAL A 1 97 ? 3.198 -9.520 -3.978 1.00 92.88 97 VAL A N 1
ATOM 773 C CA . VAL A 1 97 ? 2.592 -9.721 -2.656 1.00 92.88 97 VAL A CA 1
ATOM 774 C C . VAL A 1 97 ? 1.779 -8.489 -2.277 1.00 92.88 97 VAL A C 1
ATOM 776 O O . VAL A 1 97 ? 0.596 -8.645 -2.005 1.00 92.88 97 VAL A O 1
ATOM 779 N N . ALA A 1 98 ? 2.359 -7.284 -2.337 1.00 92.94 98 ALA A N 1
ATOM 780 C CA . ALA A 1 98 ? 1.675 -6.047 -1.954 1.00 92.94 98 ALA A CA 1
ATOM 781 C C . ALA A 1 98 ? 0.391 -5.788 -2.765 1.00 92.94 98 ALA A C 1
ATOM 783 O O . ALA A 1 98 ? -0.638 -5.462 -2.177 1.00 92.94 98 ALA A O 1
ATOM 784 N N . ILE A 1 99 ? 0.435 -5.971 -4.089 1.00 93.25 99 ILE A N 1
ATOM 785 C CA . ILE A 1 99 ? -0.714 -5.767 -4.987 1.00 93.25 99 ILE A CA 1
ATOM 786 C C . ILE A 1 99 ? -1.823 -6.783 -4.695 1.00 93.25 99 ILE A C 1
ATOM 788 O O . ILE A 1 99 ? -2.988 -6.411 -4.582 1.00 93.25 99 ILE A O 1
ATOM 792 N N . SER A 1 100 ? -1.466 -8.056 -4.511 1.00 94.62 100 SER A N 1
ATOM 793 C CA . SER A 1 100 ? -2.435 -9.140 -4.298 1.00 94.62 100 SER A CA 1
ATOM 794 C C . SER A 1 100 ? -3.083 -9.158 -2.911 1.00 94.62 100 SER A C 1
ATOM 796 O O . SER A 1 100 ? -3.926 -10.013 -2.664 1.00 94.62 100 SER A O 1
ATOM 798 N N . ARG A 1 101 ? -2.701 -8.275 -1.974 1.00 96.19 101 ARG A N 1
ATOM 799 C CA . ARG A 1 101 ? -3.350 -8.230 -0.647 1.00 96.19 101 ARG A CA 1
ATOM 800 C C . ARG A 1 101 ? -4.715 -7.532 -0.667 1.00 96.19 101 ARG A C 1
ATOM 802 O O . ARG A 1 101 ? -5.448 -7.631 0.318 1.00 96.19 101 ARG A O 1
ATOM 809 N N . ALA A 1 102 ? -5.033 -6.795 -1.734 1.00 97.12 102 ALA A N 1
ATOM 810 C CA . ALA A 1 102 ? -6.284 -6.057 -1.875 1.00 97.12 102 ALA A CA 1
ATOM 811 C C . ALA A 1 102 ? -7.389 -6.945 -2.453 1.00 97.12 102 ALA A C 1
ATOM 813 O O . ALA A 1 102 ? -7.236 -7.481 -3.547 1.00 97.12 102 ALA A O 1
ATOM 814 N N . ARG A 1 103 ? -8.527 -7.040 -1.757 1.00 97.06 103 ARG A N 1
ATOM 815 C CA . ARG A 1 103 ? -9.710 -7.769 -2.251 1.00 97.06 103 ARG A CA 1
ATOM 816 C C . ARG A 1 103 ? -10.663 -6.903 -3.073 1.00 97.06 103 ARG A C 1
ATOM 818 O O . ARG A 1 103 ? -11.368 -7.437 -3.920 1.00 97.06 103 ARG A O 1
ATOM 825 N N . ALA A 1 104 ? -10.717 -5.595 -2.809 1.00 96.06 104 ALA A N 1
ATOM 826 C CA . ALA A 1 104 ? -11.631 -4.673 -3.488 1.00 96.06 104 ALA A CA 1
ATOM 827 C C . ALA A 1 104 ? -10.937 -3.426 -4.049 1.00 96.06 104 ALA A C 1
ATOM 829 O O . ALA A 1 104 ? -11.227 -3.033 -5.174 1.00 96.06 104 ALA A O 1
ATOM 830 N N . ALA A 1 105 ? -10.027 -2.797 -3.295 1.00 95.56 105 ALA A N 1
ATOM 831 C CA . ALA A 1 105 ? -9.336 -1.594 -3.760 1.00 95.56 105 ALA A CA 1
ATOM 832 C C . ALA A 1 105 ? -7.864 -1.550 -3.339 1.00 95.56 105 ALA A C 1
ATOM 834 O O . ALA A 1 105 ? -7.508 -1.868 -2.203 1.00 95.56 105 ALA A O 1
ATOM 835 N N . LEU A 1 106 ? -7.019 -1.092 -4.260 1.00 95.81 106 LEU A N 1
ATOM 836 C CA . LEU A 1 106 ? -5.593 -0.874 -4.055 1.00 95.81 106 LEU A CA 1
ATOM 837 C C . LEU A 1 106 ? -5.266 0.593 -4.335 1.00 95.81 106 LEU A C 1
ATOM 839 O O . LEU A 1 106 ? -5.533 1.090 -5.426 1.00 95.81 106 LEU A O 1
ATOM 843 N N . VAL A 1 107 ? -4.657 1.274 -3.366 1.00 95.25 107 VAL A N 1
ATOM 844 C CA . VAL A 1 107 ? -4.202 2.663 -3.510 1.00 95.25 107 VAL A CA 1
ATOM 845 C C . VAL A 1 107 ? -2.703 2.712 -3.265 1.00 95.25 107 VAL A C 1
ATOM 847 O O . VAL A 1 107 ? -2.230 2.300 -2.207 1.00 95.25 107 VAL A O 1
ATOM 850 N N . ILE A 1 108 ? -1.946 3.220 -4.236 1.00 93.50 108 ILE A N 1
ATOM 851 C CA . ILE A 1 108 ? -0.483 3.268 -4.179 1.00 93.50 108 ILE A CA 1
ATOM 852 C C . ILE A 1 108 ? -0.021 4.723 -4.130 1.00 93.50 108 ILE A C 1
ATOM 854 O O . ILE A 1 108 ? -0.318 5.515 -5.018 1.00 93.50 108 ILE A O 1
ATOM 858 N N . PHE A 1 109 ? 0.756 5.057 -3.105 1.00 91.19 109 PHE A N 1
ATOM 859 C CA . PHE A 1 109 ? 1.375 6.362 -2.905 1.00 91.19 109 PHE A CA 1
ATOM 860 C C . PHE A 1 109 ? 2.868 6.266 -3.211 1.00 91.19 109 PHE A C 1
ATOM 862 O O . PHE A 1 109 ? 3.622 5.641 -2.455 1.00 91.19 109 PHE A O 1
ATOM 869 N N . GLY A 1 110 ? 3.309 6.912 -4.288 1.00 88.94 110 GLY A N 1
ATOM 870 C CA . GLY A 1 110 ? 4.703 6.871 -4.717 1.00 88.94 110 GLY A CA 1
ATOM 871 C C . GLY A 1 110 ? 5.039 7.892 -5.794 1.00 88.94 110 GLY A C 1
ATOM 872 O O . GLY A 1 110 ? 4.150 8.520 -6.355 1.00 88.94 110 GLY A O 1
ATOM 873 N N . SER A 1 111 ? 6.335 8.047 -6.073 1.00 86.88 111 SER A N 1
ATOM 874 C CA . SER A 1 111 ? 6.825 8.859 -7.191 1.00 86.88 111 SER A CA 1
ATOM 875 C C . SER A 1 111 ? 6.790 8.042 -8.486 1.00 86.88 111 SER A C 1
ATOM 877 O O . SER A 1 111 ? 7.568 7.086 -8.591 1.00 86.88 111 SER A O 1
ATOM 879 N N . PRO A 1 112 ? 5.960 8.403 -9.488 1.00 87.00 112 PRO A N 1
ATOM 880 C CA . PRO A 1 112 ? 5.934 7.700 -10.769 1.00 87.00 112 PRO A CA 1
ATOM 881 C C . PRO A 1 112 ? 7.313 7.684 -11.432 1.00 87.00 112 PRO A C 1
ATOM 883 O O . PRO A 1 112 ? 7.747 6.642 -11.899 1.00 87.00 112 PRO A O 1
ATOM 886 N N . LYS A 1 113 ? 8.061 8.797 -11.360 1.00 85.19 113 LYS A N 1
ATOM 887 C CA . LYS A 1 113 ? 9.418 8.902 -11.921 1.00 85.19 113 LYS A CA 1
ATOM 888 C C . LYS A 1 113 ? 10.360 7.812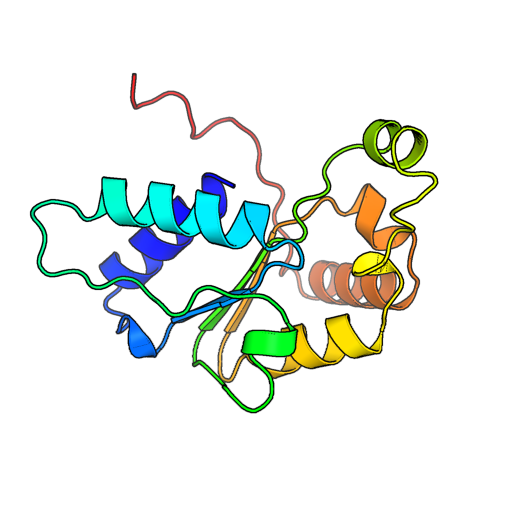 -11.392 1.00 85.19 113 LYS A C 1
ATOM 890 O O . LYS A 1 113 ? 11.128 7.250 -12.160 1.00 85.19 113 LYS A O 1
ATOM 895 N N . LEU A 1 114 ? 10.323 7.533 -10.086 1.00 84.06 114 LEU A N 1
ATOM 896 C CA . LEU A 1 114 ? 11.201 6.528 -9.475 1.00 84.06 114 LEU A CA 1
ATOM 897 C C . LEU A 1 114 ? 10.699 5.103 -9.677 1.00 84.06 114 LEU A C 1
ATOM 899 O O . LEU A 1 114 ? 11.503 4.192 -9.845 1.00 84.06 114 LEU A O 1
ATOM 903 N N . LEU A 1 115 ? 9.384 4.907 -9.626 1.00 87.50 115 LEU A N 1
ATOM 904 C CA . LEU A 1 115 ? 8.777 3.597 -9.827 1.00 87.50 115 LEU A CA 1
ATOM 905 C C . LEU A 1 115 ? 8.962 3.120 -11.270 1.00 87.50 115 LEU A C 1
ATOM 907 O O . LEU A 1 115 ? 9.301 1.961 -11.471 1.00 87.50 115 LEU A O 1
ATOM 911 N N . SER A 1 116 ? 8.880 4.016 -12.255 1.00 88.94 116 SER A N 1
ATOM 912 C CA . SER A 1 116 ? 9.107 3.693 -13.669 1.00 88.94 116 SER A CA 1
ATOM 913 C C . SER A 1 116 ? 10.547 3.285 -14.018 1.00 88.94 116 SER A C 1
ATOM 915 O O . SER A 1 116 ? 10.813 2.980 -15.176 1.00 88.94 116 SER A O 1
ATOM 917 N N . LEU A 1 117 ? 11.479 3.263 -13.052 1.00 85.50 117 LEU A N 1
ATOM 918 C CA . LEU A 1 117 ? 12.811 2.663 -13.224 1.00 85.50 117 LEU A CA 1
ATOM 919 C C . LEU A 1 117 ? 12.780 1.123 -13.232 1.00 85.50 117 LEU A C 1
ATOM 921 O O . LEU A 1 117 ? 13.785 0.501 -13.573 1.00 85.50 117 LEU A O 1
ATOM 925 N N . ASP A 1 118 ? 11.673 0.510 -12.804 1.00 87.81 118 ASP A N 1
ATOM 926 C CA . ASP A 1 118 ? 11.410 -0.925 -12.920 1.00 87.81 118 ASP A CA 1
ATOM 927 C C . ASP A 1 118 ? 10.270 -1.163 -13.917 1.00 87.81 118 ASP A C 1
ATOM 929 O O . ASP A 1 118 ? 9.230 -0.505 -13.853 1.00 87.81 118 ASP A O 1
ATOM 933 N N . GLU A 1 119 ? 10.455 -2.115 -14.831 1.00 90.62 119 GLU A N 1
ATOM 934 C CA . GLU A 1 119 ? 9.503 -2.367 -15.920 1.00 90.62 119 GLU A CA 1
ATOM 935 C C . GLU A 1 119 ? 8.132 -2.849 -15.418 1.00 90.62 119 GLU A C 1
ATOM 937 O O . GLU A 1 119 ? 7.111 -2.512 -16.014 1.00 90.62 119 GLU A O 1
ATOM 942 N N . ASN A 1 120 ? 8.064 -3.575 -14.295 1.00 91.62 120 ASN A N 1
ATOM 943 C CA . ASN A 1 120 ? 6.779 -4.036 -13.758 1.00 91.62 120 ASN A CA 1
ATOM 944 C C . ASN A 1 120 ? 5.982 -2.857 -13.200 1.00 91.62 120 ASN A C 1
ATOM 946 O O . ASN A 1 120 ? 4.791 -2.702 -13.477 1.00 91.62 120 ASN A O 1
ATOM 950 N N . TRP A 1 121 ? 6.646 -2.001 -12.423 1.00 92.06 121 TRP A N 1
ATOM 951 C CA . TRP A 1 121 ? 6.039 -0.783 -11.896 1.00 92.06 121 TRP A CA 1
ATOM 952 C C . TRP A 1 121 ? 5.626 0.176 -13.006 1.00 92.06 121 TRP A C 1
ATOM 954 O O . TRP A 1 121 ? 4.535 0.741 -12.941 1.00 92.06 121 TRP A O 1
ATOM 964 N N . LYS A 1 122 ? 6.464 0.329 -14.033 1.00 92.75 122 LYS A N 1
ATOM 965 C CA . LYS A 1 122 ? 6.145 1.117 -15.222 1.00 92.75 122 LYS A CA 1
ATOM 966 C C . LYS A 1 122 ? 4.885 0.595 -15.912 1.00 92.75 122 LYS A C 1
ATOM 968 O O . LYS A 1 122 ? 3.958 1.374 -16.117 1.00 92.75 122 LYS A O 1
ATOM 973 N N . ALA A 1 123 ? 4.798 -0.713 -16.163 1.00 94.25 123 ALA A N 1
ATOM 974 C CA . ALA A 1 123 ? 3.616 -1.330 -16.763 1.00 94.25 123 ALA A CA 1
ATOM 975 C C . ALA A 1 123 ? 2.349 -1.114 -15.915 1.00 94.25 123 ALA A C 1
ATOM 977 O O . ALA A 1 123 ? 1.280 -0.823 -16.455 1.00 94.25 123 ALA A O 1
ATOM 978 N N . LEU A 1 124 ? 2.457 -1.193 -14.582 1.00 93.19 124 LEU A N 1
ATOM 979 C CA . LEU A 1 124 ? 1.342 -0.890 -13.680 1.00 93.19 124 LEU A CA 1
ATOM 980 C C . LEU A 1 124 ? 0.909 0.580 -13.779 1.00 93.19 124 LEU A C 1
ATOM 982 O O . LEU A 1 124 ? -0.285 0.867 -13.820 1.00 93.19 124 LEU A O 1
ATOM 986 N N . ILE A 1 125 ? 1.860 1.516 -13.823 1.00 92.31 125 ILE A N 1
ATOM 987 C CA . ILE A 1 125 ? 1.570 2.950 -13.947 1.00 92.31 125 ILE A CA 1
ATOM 988 C C . ILE A 1 125 ? 0.887 3.245 -15.282 1.00 92.31 125 ILE A C 1
ATOM 990 O O . ILE A 1 125 ? -0.140 3.921 -15.294 1.00 92.31 125 ILE A O 1
ATOM 994 N N . GLU A 1 126 ? 1.408 2.710 -16.385 1.00 94.00 126 GLU A N 1
ATOM 995 C CA . GLU A 1 126 ? 0.821 2.857 -17.722 1.00 94.00 126 GLU A CA 1
ATOM 996 C C . GLU A 1 126 ? -0.599 2.277 -17.773 1.00 94.00 126 GLU A C 1
ATOM 998 O O . GLU A 1 126 ? -1.516 2.904 -18.308 1.00 94.00 126 GLU A O 1
ATOM 1003 N N . HIS A 1 127 ? -0.822 1.119 -17.141 1.00 93.88 127 HIS A N 1
ATOM 1004 C CA . HIS A 1 127 ? -2.154 0.540 -16.988 1.00 93.88 127 HIS A CA 1
ATOM 1005 C C . HIS A 1 127 ? -3.095 1.463 -16.195 1.00 93.88 127 HIS A C 1
ATOM 1007 O O . HIS A 1 127 ? -4.225 1.708 -16.621 1.00 93.88 127 HIS A O 1
ATOM 1013 N N . CYS A 1 128 ? -2.647 2.018 -15.066 1.00 92.75 128 CYS A N 1
ATOM 1014 C CA . CYS A 1 128 ? -3.441 2.962 -14.279 1.00 92.75 128 CYS A CA 1
ATOM 1015 C C . CYS A 1 128 ? -3.762 4.242 -15.065 1.00 92.75 128 CYS A C 1
ATOM 1017 O O . CYS A 1 128 ? -4.897 4.713 -15.015 1.00 92.75 128 CYS A O 1
ATOM 1019 N N . GLN A 1 129 ? -2.805 4.784 -15.820 1.00 91.31 129 GLN A N 1
ATOM 1020 C CA . GLN A 1 129 ? -2.998 5.975 -16.653 1.00 91.31 129 GLN A CA 1
ATOM 1021 C C . GLN A 1 129 ? -4.009 5.721 -17.773 1.00 91.31 129 GLN A C 1
ATOM 1023 O O . GLN A 1 129 ? -4.939 6.508 -17.952 1.00 91.31 129 GLN A O 1
ATOM 1028 N N . LYS A 1 130 ? -3.886 4.588 -18.476 1.00 94.44 130 LYS A N 1
ATOM 1029 C CA . LYS A 1 130 ? -4.822 4.183 -19.535 1.00 94.44 130 LYS A CA 1
ATOM 1030 C C . LYS A 1 130 ? -6.259 4.067 -19.021 1.00 94.44 130 LYS A C 1
ATOM 1032 O O . LYS A 1 130 ? -7.192 4.438 -19.728 1.00 94.44 130 LYS A O 1
ATOM 1037 N N . ASN A 1 131 ? -6.431 3.600 -17.786 1.00 93.62 131 ASN A N 1
ATOM 1038 C CA . ASN A 1 131 ? -7.736 3.457 -17.140 1.00 93.62 131 ASN A CA 1
ATOM 1039 C C . ASN A 1 131 ? -8.196 4.705 -16.364 1.00 93.62 131 ASN A C 1
ATOM 1041 O O . ASN A 1 131 ? -9.240 4.659 -15.722 1.00 93.62 131 ASN A O 1
ATOM 1045 N N . LYS A 1 132 ? -7.458 5.825 -16.427 1.00 90.31 132 LYS A N 1
ATOM 1046 C CA . LYS A 1 132 ? -7.756 7.076 -15.697 1.00 90.31 132 LYS A CA 1
ATOM 1047 C C . LYS A 1 132 ? -7.809 6.907 -14.166 1.00 90.31 132 LYS A C 1
ATOM 1049 O O . LYS A 1 132 ? -8.546 7.611 -13.483 1.00 90.31 132 LYS A O 1
ATOM 1054 N N . CYS A 1 133 ? -6.986 6.009 -13.623 1.00 87.38 133 CYS A N 1
ATOM 1055 C CA . CYS A 1 133 ? -6.900 5.680 -12.193 1.00 87.38 133 CYS A CA 1
ATOM 1056 C C . CYS A 1 133 ? -5.659 6.273 -11.495 1.00 87.38 133 CYS A C 1
ATOM 1058 O O . CYS A 1 133 ? -5.310 5.856 -10.392 1.00 87.38 133 CYS A O 1
ATOM 1060 N N . SER A 1 134 ? -4.958 7.218 -12.126 1.00 84.44 134 SER A N 1
ATOM 1061 C CA . SER A 1 134 ? -3.808 7.922 -11.544 1.00 84.44 134 SER A CA 1
ATOM 1062 C C . SER A 1 134 ? -4.139 9.391 -11.302 1.00 84.44 134 SER A C 1
ATOM 1064 O O . SER A 1 134 ? -4.587 10.065 -12.227 1.00 84.44 134 SER A O 1
ATOM 1066 N N . THR A 1 135 ? -3.852 9.900 -10.102 1.00 86.19 135 THR A N 1
ATOM 1067 C CA . THR A 1 135 ? -3.985 11.328 -9.780 1.00 86.19 135 THR A CA 1
ATOM 1068 C C . THR A 1 135 ? -2.654 11.877 -9.281 1.00 86.19 135 THR A C 1
ATOM 1070 O O . THR A 1 135 ? -1.972 11.228 -8.483 1.00 86.19 135 THR A O 1
ATOM 1073 N N . ASN A 1 136 ? -2.292 13.078 -9.730 1.00 79.75 136 ASN A N 1
ATOM 1074 C CA . ASN A 1 136 ? -1.188 13.820 -9.133 1.00 79.75 136 ASN A CA 1
ATOM 1075 C C . ASN A 1 136 ? -1.667 14.451 -7.827 1.00 79.75 136 ASN A C 1
ATOM 1077 O O . ASN A 1 136 ? -2.788 14.947 -7.733 1.00 79.75 136 ASN A O 1
ATOM 1081 N N . CYS A 1 137 ? -0.821 14.393 -6.805 1.00 65.38 137 CYS A N 1
ATOM 1082 C CA . CYS A 1 137 ? -1.068 15.0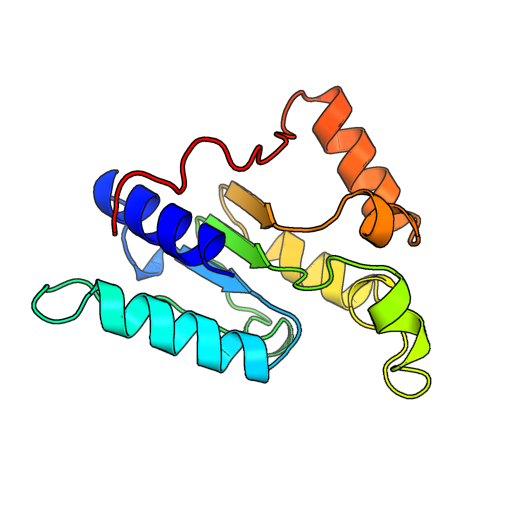93 -5.554 1.00 65.38 137 CYS A CA 1
ATOM 1083 C C . CYS A 1 137 ? -0.392 16.458 -5.652 1.00 65.38 137 CYS A C 1
ATOM 1085 O O . CYS A 1 137 ? 0.791 16.573 -5.338 1.00 65.38 137 CYS A O 1
ATOM 1087 N N . ASP A 1 138 ? -1.126 17.463 -6.121 1.00 54.56 138 ASP A N 1
ATOM 1088 C CA . ASP A 1 138 ? -0.673 18.847 -6.023 1.00 54.56 138 ASP A CA 1
ATOM 1089 C C . ASP A 1 138 ? -0.814 19.308 -4.564 1.00 54.56 138 ASP A C 1
ATOM 1091 O O . ASP A 1 138 ? -1.805 19.021 -3.891 1.00 54.56 138 ASP A O 1
ATOM 1095 N N . ASN A 1 139 ? 0.206 19.997 -4.046 1.00 44.09 139 ASN A N 1
ATOM 1096 C CA . ASN A 1 139 ? 0.315 20.414 -2.639 1.00 44.09 139 ASN A CA 1
ATOM 1097 C C . ASN A 1 139 ? -0.735 21.465 -2.197 1.00 44.09 139 ASN A C 1
ATOM 1099 O O . ASN A 1 139 ? -0.620 22.014 -1.105 1.00 44.09 139 ASN A O 1
ATOM 1103 N N . SER A 1 140 ? -1.752 21.765 -3.006 1.00 40.25 140 SER A N 1
ATOM 1104 C CA . SER A 1 140 ? -2.707 22.862 -2.791 1.00 40.25 140 SER A CA 1
ATOM 1105 C C . SER A 1 140 ? -3.758 22.615 -1.699 1.00 40.25 140 SER A C 1
ATOM 1107 O O . SER A 1 140 ? -4.541 23.512 -1.414 1.00 40.25 140 SER A O 1
ATOM 1109 N N . HIS A 1 141 ? -3.784 21.440 -1.061 1.00 39.09 141 HIS A N 1
ATOM 1110 C CA . HIS A 1 141 ? -4.770 21.094 -0.020 1.00 39.09 141 HIS A CA 1
ATOM 1111 C C . HIS A 1 141 ? -4.171 20.893 1.383 1.00 39.09 141 HIS A C 1
ATOM 1113 O O . HIS A 1 141 ? -4.807 20.287 2.243 1.00 39.09 141 HIS A O 1
ATOM 1119 N N . MET A 1 142 ? -2.937 21.345 1.622 1.00 41.16 142 MET A N 1
ATOM 1120 C CA . MET A 1 142 ? -2.213 21.111 2.883 1.00 41.16 142 MET A CA 1
ATOM 1121 C C . MET A 1 142 ? -1.986 22.371 3.736 1.00 41.16 142 MET A C 1
ATOM 1123 O O . MET A 1 142 ? -1.267 22.286 4.724 1.00 41.16 142 MET A O 1
ATOM 1127 N N . SER A 1 143 ? -2.604 23.507 3.391 1.00 32.31 143 SER A N 1
ATOM 1128 C CA . SER A 1 143 ? -2.412 24.806 4.063 1.00 32.31 143 SER A CA 1
ATOM 1129 C C . SER A 1 143 ? -3.514 25.230 5.043 1.00 32.31 143 SER A C 1
ATOM 1131 O O . SER A 1 143 ? -3.424 26.331 5.567 1.00 32.31 143 SER A O 1
ATOM 1133 N N . ASP A 1 144 ? -4.530 24.406 5.317 1.00 32.31 144 ASP A N 1
ATOM 1134 C CA . ASP A 1 144 ? -5.682 24.866 6.121 1.00 32.31 144 ASP A CA 1
ATOM 1135 C C . ASP A 1 144 ? -5.657 24.427 7.594 1.00 32.31 144 ASP A C 1
ATOM 1137 O O . ASP A 1 144 ? -6.621 24.661 8.321 1.00 32.31 144 ASP A O 1
ATOM 1141 N N . HIS A 1 145 ? -4.565 23.820 8.069 1.00 37.19 145 HIS A N 1
ATOM 1142 C CA . HIS A 1 145 ? -4.404 23.472 9.485 1.00 37.19 145 HIS A CA 1
ATOM 1143 C C . HIS A 1 145 ? -2.966 23.733 9.966 1.00 37.19 145 HIS A C 1
ATOM 1145 O O . HIS A 1 145 ? -2.198 22.792 10.180 1.00 37.19 145 HIS A O 1
ATOM 1151 N N . GLU A 1 146 ? -2.625 25.013 10.122 1.00 31.19 146 GLU A N 1
ATOM 1152 C CA . GLU A 1 146 ? -1.712 25.492 11.173 1.00 31.19 146 GLU A CA 1
ATOM 1153 C C . GLU A 1 146 ? -2.529 26.156 12.285 1.00 31.19 146 GLU A C 1
ATOM 1155 O O . GLU A 1 146 ? -3.527 26.837 11.952 1.00 31.19 146 GLU A O 1
#

pLDDT: mean 83.26, std 17.28, range [31.19, 97.81]

Secondary structure (DSSP, 8-state):
-HHHHHHHHHHHHTT--GGGEEEE-S-HHHHHHHHHHHHHHHTTSSPPPPEEE-TGGGTT--EEEEEEE-----THHHHH-TTS-STTTT-HHHHHHHHHTEEEEEEEES-HHHHTTSHHHHHHHHHHHHTT------GGGS-S--

Organism: NCBI:txid35572

Sequence (146 aa):
MFIVSVFYSKLIKIGLDVDDIGIITPYVQQVRTIRSIILKSIVGTDIRLPKIGTVEEFQGQERKVILVSTVRTMEKELCKDKRYSLGFIKCAKRMNVAISRARAALVIFGSPKLLSLDENWKALIEHCQKNKCSTNCDNSHMSDHE

Mean predicted aligned error: 7.13 Å

Nearest PDB structures (foldseek):
  6i59-assembly1_A  TM=7.627E-01  e=1.166E-08  Saccharomyces cerevisiae S288C
  8ftm-assembly2_B  TM=8.383E-01  e=1.113E-07  Thermochaetoides thermophila DSM 1495
  8ftm-assembly1_A  TM=7.942E-01  e=1.044E-07  Thermochaetoides thermophila DSM 1495
  8ran-assembly1_O  TM=8.073E-01  e=1.639E-07  Saccharomyces cerevisiae
  8rap-assembly1_O  TM=8.387E-01  e=2.262E-07  Saccharomyces cerevisiae

Foldseek 3Di:
DVVLLVV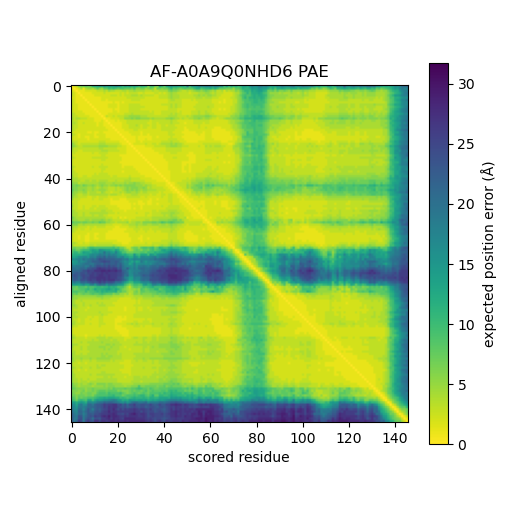LVVCVVVPDALAQEEEEEQDPVVLVVSQVVNCVVQPPHPHDHHHGYYLVVCAVAAHQEYEYEDPDDDPVVVVVPPVDPSPCLQPPVSVVSRVVRHPHYYHYHDHLVSSCVHVVSVVVVVVCVVVVNDDDDDVVPPPPDD

InterPro domains:
  IPR027417 P-loop containing nucleoside triphosphate hydrolase [G3DSA:3.40.50.300] (2-145)
  IPR027417 P-loop containing nucleoside triphosphate hydrolase [SSF52540] (5-129)
  IPR041679 DNA2/NAM7 helicase-like, C-terminal [PF13087] (3-112)
  IPR045055 DNA2/NAM7-like helicase [PTHR10887] (8-136)
  IPR047187 Upf1-like, C-terminal helicase domain [cd18808] (3-129)

Solvent-accessible surface area (backbone atoms only — not comparable to full-atom values): 8683 Å² total; per-residue (Å²): 113,70,64,59,46,54,50,50,55,50,45,45,75,74,67,52,57,51,82,37,35,32,38,37,26,82,41,71,69,55,34,53,52,52,50,54,53,43,51,64,74,34,67,97,51,95,64,71,84,51,58,64,31,35,51,77,77,38,64,96,52,70,19,44,33,28,39,36,41,67,80,59,76,60,73,72,64,54,71,77,24,82,87,58,60,62,62,59,69,72,25,65,69,53,46,52,54,57,62,67,27,32,74,75,40,77,46,77,47,67,34,64,81,66,39,50,76,23,71,69,49,29,53,50,50,53,52,31,53,78,70,70,70,64,79,84,85,71,80,86,83,72,79,87,80,127

Radius of gyration: 15.41 Å; Cα contacts (8 Å, |Δi|>4): 179; chains: 1; bounding box: 43×40×42 Å